Protein AF-A0A8T3RWC6-F1 (afdb_monomer_lite)

Radius of gyration: 14.32 Å; chains: 1; bounding box: 31×37×32 Å

Sequence (75 aa):
YAHLNWDSIRVEPGKNVERGQYIADSGNTGFSTGPHLHFVVQGNAGLAIESVPVTFAGVDGEALTPHTGEQLTAY

Secondary structure (DSSP, 8-state):
-BSBPTT-----TT----TT-----BB--SS-SSSB-B---EEEETTEEEEPP--EE-TTS-EE---TT------

pLDDT: mean 94.43, std 5.37, range [60.84, 98.38]

Foldseek 3Di:
DDQFDPPFAPDDPPDDDDVPDRGGHFHHDDPHPGTDDDDFDWDDPDVDIDTDFDWDQDPPGDTHGDDPPDDDDDD

Structure (mmCIF, N/CA/C/O backbone):
data_AF-A0A8T3RWC6-F1
#
_entry.id   AF-A0A8T3RWC6-F1
#
loop_
_atom_site.group_PDB
_atom_site.id
_atom_site.type_symbol
_atom_site.label_atom_id
_atom_site.label_alt_id
_atom_site.label_comp_id
_atom_site.label_asym_id
_atom_site.label_entity_id
_atom_site.label_seq_id
_atom_site.pdbx_PDB_ins_code
_atom_site.Cartn_x
_atom_site.Cartn_y
_atom_site.Cartn_z
_atom_site.occupancy
_atom_site.B_iso_or_equiv
_atom_site.auth_seq_id
_atom_site.auth_comp_id
_atom_site.auth_asym_id
_atom_site.auth_atom_id
_atom_site.pdbx_PDB_model_num
ATOM 1 N N . TYR A 1 1 ? -1.070 1.912 0.405 1.00 96.50 1 TYR A N 1
ATOM 2 C CA . TYR A 1 1 ? -0.320 1.360 -0.737 1.00 96.50 1 TYR A CA 1
ATOM 3 C C . TYR A 1 1 ? 0.460 2.490 -1.384 1.00 96.50 1 TYR A C 1
ATOM 5 O O . TYR A 1 1 ? -0.149 3.500 -1.713 1.00 96.50 1 TYR A O 1
ATOM 13 N N . ALA A 1 2 ? 1.775 2.357 -1.517 1.00 97.44 2 ALA A N 1
ATOM 14 C CA . ALA A 1 2 ? 2.644 3.327 -2.184 1.00 97.44 2 ALA A CA 1
ATOM 15 C C . ALA A 1 2 ? 3.741 2.608 -2.989 1.00 97.44 2 ALA A C 1
ATOM 17 O O . ALA A 1 2 ? 3.846 1.382 -2.932 1.00 97.44 2 ALA A O 1
ATOM 18 N N . HIS A 1 3 ? 4.510 3.384 -3.760 1.00 98.19 3 HIS A N 1
ATOM 19 C CA . HIS A 1 3 ? 5.493 2.911 -4.749 1.00 98.19 3 HIS A CA 1
ATOM 20 C C . HIS A 1 3 ? 4.892 2.063 -5.878 1.00 98.19 3 HIS A C 1
ATOM 22 O O . HIS A 1 3 ? 5.578 1.244 -6.473 1.00 98.19 3 HIS A O 1
ATOM 28 N N . LEU A 1 4 ? 3.610 2.255 -6.198 1.00 98.31 4 LEU A N 1
ATOM 29 C CA . LEU A 1 4 ? 2.913 1.506 -7.249 1.00 98.31 4 LEU A CA 1
ATOM 30 C C . LEU A 1 4 ? 3.534 1.751 -8.630 1.00 98.31 4 LEU A C 1
ATOM 32 O O . LEU A 1 4 ? 4.121 2.808 -8.872 1.00 98.31 4 LEU A O 1
ATOM 36 N N . ASN A 1 5 ? 3.402 0.793 -9.545 1.00 98.31 5 ASN A N 1
ATOM 37 C CA . ASN A 1 5 ? 3.911 0.947 -10.905 1.00 98.31 5 ASN A CA 1
ATOM 38 C C . ASN A 1 5 ? 3.169 2.074 -11.644 1.00 98.31 5 ASN A C 1
ATOM 40 O O . ASN A 1 5 ? 1.957 2.248 -11.472 1.00 98.31 5 ASN A O 1
ATOM 44 N N . TRP A 1 6 ? 3.892 2.828 -12.476 1.00 97.00 6 TRP A N 1
ATOM 45 C CA . TRP A 1 6 ? 3.303 3.905 -13.271 1.00 97.00 6 TRP A CA 1
ATOM 46 C C . TRP A 1 6 ? 2.212 3.348 -14.194 1.00 97.00 6 TRP A C 1
ATOM 48 O O . TRP A 1 6 ? 2.385 2.280 -14.773 1.00 97.00 6 TRP A O 1
ATOM 58 N N . ASP A 1 7 ? 1.091 4.064 -14.308 1.00 97.19 7 ASP A N 1
ATOM 59 C CA . ASP A 1 7 ? -0.057 3.694 -15.157 1.00 97.19 7 ASP A CA 1
ATOM 60 C C . ASP A 1 7 ? -0.728 2.337 -14.822 1.00 97.19 7 ASP A C 1
ATOM 62 O O . ASP A 1 7 ? -1.475 1.766 -15.616 1.00 97.19 7 ASP A O 1
ATOM 66 N N . SER A 1 8 ? -0.495 1.796 -13.618 1.00 98.38 8 SER A N 1
ATOM 67 C CA . SER A 1 8 ? -1.108 0.525 -13.191 1.00 98.38 8 SER A CA 1
ATOM 68 C C . SER A 1 8 ? -2.430 0.681 -12.431 1.00 98.38 8 SER A C 1
ATOM 70 O O . SER A 1 8 ? -3.197 -0.278 -12.357 1.00 98.38 8 SER A O 1
ATOM 72 N N . ILE A 1 9 ? -2.723 1.867 -11.886 1.00 98.06 9 ILE A N 1
ATOM 73 C CA . ILE A 1 9 ? -3.868 2.115 -10.993 1.00 98.06 9 ILE A CA 1
ATOM 74 C C . ILE A 1 9 ? -5.202 1.920 -11.736 1.00 98.06 9 ILE A C 1
ATOM 76 O O . ILE A 1 9 ? -5.441 2.532 -12.773 1.00 98.06 9 ILE A O 1
ATOM 80 N N . ARG A 1 10 ? -6.099 1.091 -11.183 1.00 98.06 10 ARG A N 1
ATOM 81 C CA . ARG A 1 10 ? -7.419 0.725 -11.759 1.00 98.06 10 ARG A CA 1
ATOM 82 C C . ARG A 1 10 ? -8.617 1.171 -10.916 1.00 98.06 10 ARG A C 1
ATOM 84 O O . ARG A 1 10 ? -9.751 0.697 -11.085 1.00 98.06 10 ARG A O 1
ATOM 91 N N . VAL A 1 11 ? -8.365 2.065 -9.972 1.00 97.88 11 VAL A N 1
ATOM 92 C CA . VAL A 1 11 ? -9.362 2.626 -9.062 1.00 97.88 11 VAL A CA 1
ATOM 93 C C . VAL A 1 11 ? -9.233 4.140 -8.996 1.00 97.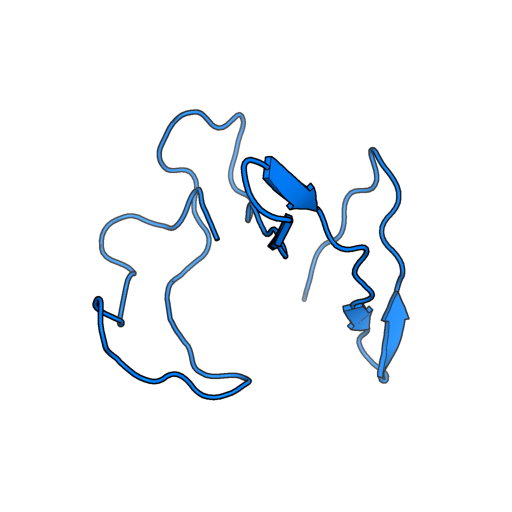88 11 VAL A C 1
ATOM 95 O O . VAL A 1 11 ? -8.198 4.700 -9.342 1.00 97.88 11 VAL A O 1
ATOM 98 N N . GLU A 1 12 ? -10.294 4.790 -8.537 1.00 97.56 12 GLU A N 1
ATOM 99 C CA . GLU A 1 12 ? -10.388 6.242 -8.422 1.00 97.56 12 GLU A CA 1
ATOM 100 C C . GLU A 1 12 ? -11.070 6.630 -7.099 1.00 97.56 12 GLU A C 1
ATOM 102 O O . GLU A 1 12 ? -11.780 5.801 -6.512 1.00 97.56 12 GLU A O 1
ATOM 107 N N . PRO A 1 13 ? -10.859 7.859 -6.591 1.00 98.00 13 PRO A N 1
ATOM 108 C CA . PRO A 1 13 ? -11.505 8.320 -5.367 1.00 98.00 13 PRO A CA 1
ATOM 109 C C . PRO A 1 13 ? -13.031 8.168 -5.419 1.00 98.00 13 PRO A C 1
ATOM 111 O O . PRO A 1 13 ? -13.672 8.541 -6.396 1.00 98.00 13 PRO A O 1
ATOM 114 N N . GLY A 1 14 ? -13.614 7.625 -4.349 1.00 98.00 14 GLY A N 1
ATOM 115 C CA . GLY A 1 14 ? -15.053 7.351 -4.252 1.00 98.00 14 GLY A CA 1
ATOM 116 C C . GLY A 1 14 ? -15.482 5.969 -4.762 1.00 98.00 14 GLY A C 1
ATOM 117 O O . GLY A 1 14 ? -16.605 5.552 -4.483 1.00 98.00 14 GLY A O 1
ATOM 118 N N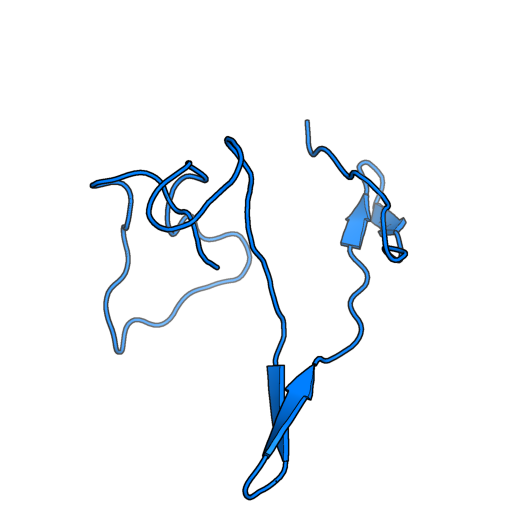 . LYS A 1 15 ? -14.607 5.219 -5.445 1.00 97.81 15 LYS A N 1
ATOM 119 C CA . LYS A 1 15 ? -14.890 3.839 -5.858 1.00 97.81 15 LYS A CA 1
ATOM 120 C C . LYS A 1 15 ? -14.862 2.890 -4.655 1.00 97.81 15 LYS A C 1
ATOM 122 O O . LYS A 1 15 ? -13.869 2.825 -3.933 1.00 97.81 15 LYS A O 1
ATOM 127 N N . ASN A 1 16 ? -15.929 2.111 -4.480 1.00 98.06 16 ASN A N 1
ATOM 128 C CA . ASN A 1 16 ? -15.937 0.991 -3.538 1.00 98.06 16 ASN A CA 1
ATOM 129 C C . ASN A 1 16 ? -15.053 -0.145 -4.068 1.00 98.06 16 ASN A C 1
ATOM 131 O O . ASN A 1 16 ? -15.063 -0.432 -5.268 1.00 98.06 16 ASN A O 1
ATOM 135 N N . VAL A 1 17 ? -14.301 -0.784 -3.174 1.00 97.44 17 VAL A N 1
ATOM 136 C CA . VAL A 1 17 ? -13.441 -1.927 -3.497 1.00 97.44 17 VAL A CA 1
ATOM 137 C C . VAL A 1 17 ? -13.776 -3.121 -2.616 1.00 97.44 17 VAL A C 1
ATOM 139 O O . VAL A 1 17 ? -14.116 -2.960 -1.444 1.00 97.44 17 VAL A O 1
ATOM 142 N N . GLU A 1 18 ? -13.658 -4.318 -3.177 1.00 97.88 18 GLU A N 1
ATOM 143 C CA . GLU A 1 18 ? -13.874 -5.576 -2.464 1.00 97.88 18 GLU A CA 1
ATOM 144 C C . GLU A 1 18 ? -12.546 -6.230 -2.061 1.00 97.88 18 GLU A C 1
ATOM 146 O O . GLU A 1 18 ? -11.488 -5.985 -2.650 1.00 97.88 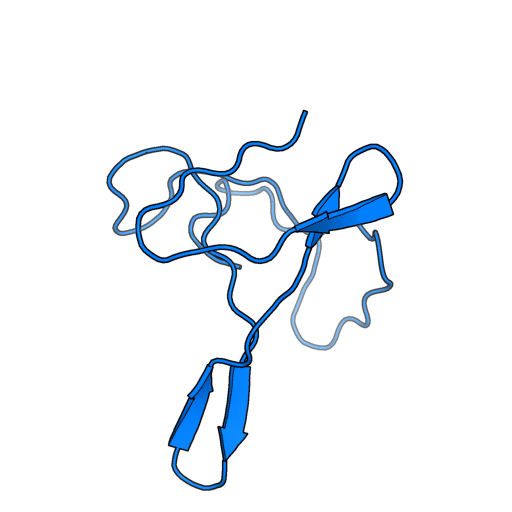18 GLU A O 1
ATOM 151 N N . ARG A 1 19 ? -12.581 -7.096 -1.041 1.00 95.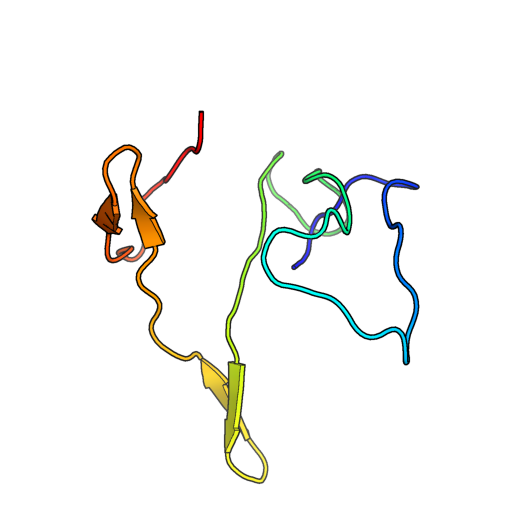50 19 ARG A N 1
ATOM 152 C CA . ARG A 1 19 ? -11.404 -7.886 -0.654 1.00 95.50 19 ARG A CA 1
ATOM 153 C C . ARG A 1 19 ? -10.953 -8.739 -1.843 1.00 95.50 19 ARG A C 1
ATOM 155 O O . ARG A 1 19 ? -11.750 -9.472 -2.412 1.00 95.50 19 ARG A O 1
ATOM 162 N N . GLY A 1 20 ? -9.660 -8.683 -2.161 1.00 93.50 20 GLY A N 1
ATOM 163 C CA . GLY A 1 20 ? -9.068 -9.430 -3.276 1.00 93.50 20 GLY A CA 1
ATOM 164 C C . GLY A 1 20 ? -9.214 -8.744 -4.636 1.00 93.50 20 GLY A C 1
ATOM 165 O O . GLY A 1 20 ? -8.676 -9.239 -5.622 1.00 93.50 20 GLY A O 1
ATOM 166 N N . GLN A 1 21 ? -9.888 -7.593 -4.706 1.00 97.81 21 GLN A N 1
ATOM 167 C CA . GLN A 1 21 ? -9.967 -6.822 -5.937 1.00 97.81 21 GLN A CA 1
ATOM 168 C C . GLN A 1 21 ? -8.586 -6.290 -6.339 1.00 97.81 21 GLN A C 1
ATOM 170 O O . GLN A 1 21 ? -7.883 -5.662 -5.546 1.00 97.81 21 GLN A O 1
ATOM 175 N N . TYR A 1 22 ? -8.228 -6.488 -7.606 1.00 97.25 22 TYR A N 1
ATOM 176 C CA . TYR A 1 22 ? -7.040 -5.885 -8.198 1.00 97.25 22 TYR A CA 1
ATOM 177 C C . TYR A 1 22 ? -7.200 -4.359 -8.311 1.00 97.25 22 TYR A C 1
ATOM 179 O O . TYR A 1 22 ? -8.177 -3.873 -8.888 1.00 97.25 22 TYR A O 1
ATOM 187 N N . ILE A 1 23 ? -6.239 -3.605 -7.764 1.00 98.06 23 ILE A N 1
ATOM 188 C CA . ILE A 1 23 ? -6.282 -2.131 -7.737 1.00 98.06 23 ILE A CA 1
ATOM 189 C C . ILE A 1 23 ? -5.083 -1.454 -8.411 1.00 98.06 23 ILE A C 1
ATOM 191 O O . ILE A 1 23 ? -5.245 -0.332 -8.887 1.00 98.06 23 ILE A O 1
ATOM 195 N N . ALA A 1 24 ? -3.913 -2.100 -8.444 1.00 98.12 24 ALA A N 1
ATOM 196 C CA . ALA A 1 24 ? -2.672 -1.617 -9.053 1.00 98.12 24 ALA A CA 1
ATOM 197 C C . ALA A 1 24 ? -1.573 -2.692 -8.961 1.00 98.12 24 ALA A C 1
ATOM 199 O O . ALA A 1 24 ? -1.675 -3.605 -8.138 1.00 98.12 24 ALA A O 1
ATOM 200 N N . ASP A 1 25 ? -0.491 -2.512 -9.718 1.00 97.81 25 ASP A N 1
ATOM 201 C CA . ASP A 1 25 ? 0.734 -3.305 -9.598 1.00 97.81 25 ASP A CA 1
ATOM 202 C C . ASP A 1 25 ? 1.696 -2.665 -8.582 1.00 97.81 25 ASP A C 1
ATOM 204 O O . ASP A 1 25 ? 1.823 -1.436 -8.507 1.00 97.81 25 ASP A O 1
ATOM 208 N N . SER A 1 26 ? 2.439 -3.485 -7.829 1.00 97.25 26 SER A N 1
ATOM 209 C CA . SER A 1 26 ? 3.611 -3.000 -7.083 1.00 97.25 26 SER A CA 1
ATOM 210 C C . SER A 1 26 ? 4.666 -2.456 -8.047 1.00 97.25 26 SER A C 1
ATOM 212 O O . SER A 1 26 ? 4.800 -2.957 -9.162 1.00 97.25 26 SER A O 1
ATOM 214 N N . GLY A 1 27 ? 5.458 -1.475 -7.626 1.00 97.62 27 GLY A N 1
ATOM 215 C CA . GLY A 1 27 ? 6.459 -0.871 -8.498 1.00 97.62 27 GLY A CA 1
ATOM 216 C C . GLY A 1 27 ? 7.630 -0.266 -7.739 1.00 97.62 27 GLY A C 1
ATOM 217 O O . GLY A 1 27 ? 8.091 -0.801 -6.733 1.00 97.62 27 GLY A O 1
ATOM 218 N N . ASN A 1 28 ? 8.139 0.844 -8.273 1.00 98.31 28 ASN A N 1
ATOM 219 C CA . ASN A 1 28 ? 9.285 1.565 -7.726 1.00 98.31 28 ASN A CA 1
ATOM 220 C C . ASN A 1 28 ? 9.174 3.086 -7.955 1.00 98.31 28 ASN A C 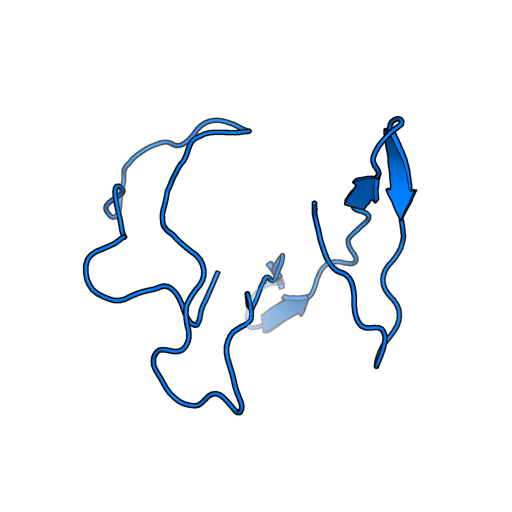1
ATOM 222 O O . ASN A 1 28 ? 10.167 3.760 -8.220 1.00 98.31 28 ASN A O 1
ATOM 226 N N . THR A 1 29 ? 7.955 3.633 -7.954 1.00 98.12 29 THR A N 1
ATOM 227 C CA . THR A 1 29 ? 7.746 5.078 -8.150 1.00 98.12 29 THR A CA 1
ATOM 228 C C . THR A 1 29 ? 8.005 5.874 -6.864 1.00 98.12 29 THR A C 1
ATOM 230 O O . THR A 1 29 ? 7.865 5.366 -5.747 1.00 98.12 29 THR A O 1
ATOM 233 N N . GLY A 1 30 ? 8.350 7.158 -7.010 1.00 97.00 30 GLY A N 1
ATOM 234 C CA . GLY A 1 30 ? 8.610 8.064 -5.887 1.00 97.00 30 GLY A CA 1
ATOM 235 C C . GLY A 1 30 ? 9.986 7.864 -5.241 1.00 97.00 30 GLY A C 1
ATOM 236 O O . GLY A 1 30 ? 10.929 7.413 -5.885 1.00 97.00 30 GLY A O 1
ATOM 237 N N . PHE A 1 31 ? 10.110 8.238 -3.965 1.00 97.62 31 PHE A N 1
ATOM 238 C CA . PHE A 1 31 ? 11.345 8.068 -3.197 1.00 97.62 31 PHE A CA 1
ATOM 239 C C . PHE A 1 31 ? 11.419 6.645 -2.632 1.00 97.62 31 PHE A C 1
ATOM 241 O O . PHE A 1 31 ? 10.823 6.351 -1.600 1.00 97.62 31 PHE A O 1
ATOM 248 N N . SER A 1 32 ? 12.109 5.761 -3.349 1.00 96.38 32 SER A N 1
ATOM 249 C CA . SER A 1 32 ? 12.240 4.334 -3.045 1.00 96.38 32 SER A CA 1
ATOM 250 C C . SER A 1 32 ? 13.671 3.866 -3.324 1.00 96.38 32 SER A C 1
ATOM 252 O O . SER A 1 32 ? 14.342 4.398 -4.207 1.00 96.38 32 SER A O 1
ATOM 254 N N . THR A 1 33 ? 14.148 2.869 -2.579 1.00 95.44 33 THR A N 1
ATOM 255 C CA . THR A 1 33 ? 15.484 2.271 -2.752 1.00 95.44 33 THR A CA 1
ATOM 256 C C . THR A 1 33 ? 15.505 1.112 -3.752 1.00 95.44 33 THR A C 1
ATOM 258 O O . THR A 1 33 ? 16.578 0.678 -4.164 1.00 95.44 33 THR A O 1
ATOM 261 N N . GLY A 1 34 ? 14.337 0.614 -4.161 1.00 96.38 34 GLY A N 1
ATOM 262 C CA . GLY A 1 34 ? 14.187 -0.492 -5.102 1.00 96.38 34 GLY A CA 1
ATOM 263 C C . GLY A 1 34 ? 12.745 -1.009 -5.155 1.00 96.38 34 GLY A C 1
ATOM 264 O O . GLY A 1 34 ? 11.915 -0.578 -4.352 1.00 96.38 34 GLY A O 1
ATOM 265 N N . PRO A 1 35 ? 12.414 -1.918 -6.089 1.00 96.25 35 PRO A N 1
ATOM 266 C CA . PRO A 1 35 ? 11.049 -2.414 -6.249 1.00 96.25 35 PRO A CA 1
ATOM 267 C C . PRO A 1 35 ? 10.526 -3.116 -4.991 1.00 96.25 35 PRO A C 1
ATOM 269 O O . PRO A 1 35 ? 11.103 -4.106 -4.546 1.00 96.25 35 PRO A O 1
ATOM 272 N N . HIS A 1 36 ? 9.435 -2.603 -4.424 1.00 96.31 36 HIS A N 1
ATOM 273 C CA . HIS A 1 36 ? 8.728 -3.200 -3.291 1.00 96.31 36 HIS A CA 1
ATOM 274 C C . HIS A 1 36 ? 7.329 -2.587 -3.157 1.00 96.31 36 HIS A C 1
ATOM 276 O O . HIS A 1 36 ? 7.021 -1.552 -3.750 1.00 96.31 36 HIS A O 1
ATOM 282 N N . LEU A 1 37 ? 6.474 -3.206 -2.342 1.00 96.38 37 LEU A N 1
ATOM 283 C CA . LEU A 1 37 ? 5.198 -2.616 -1.955 1.00 96.38 37 LEU A CA 1
ATOM 284 C C . LEU A 1 37 ? 5.317 -1.947 -0.584 1.00 96.38 37 LEU A C 1
ATOM 286 O O . LEU A 1 37 ? 5.593 -2.616 0.408 1.00 96.38 37 LEU A O 1
ATOM 290 N N . HIS A 1 38 ? 5.010 -0.652 -0.503 1.00 96.62 38 HIS A N 1
ATOM 291 C CA . HIS A 1 38 ? 4.764 -0.002 0.783 1.00 96.62 38 HIS A CA 1
ATOM 292 C C . HIS A 1 38 ? 3.279 -0.124 1.145 1.00 96.62 38 HIS A C 1
ATOM 294 O O . HIS A 1 38 ? 2.399 0.451 0.491 1.00 96.62 38 HIS A O 1
ATOM 300 N N . PHE A 1 39 ? 2.988 -0.877 2.200 1.00 95.56 39 PHE A N 1
ATOM 301 C CA . PHE A 1 39 ? 1.644 -1.117 2.714 1.00 95.56 39 PHE A CA 1
ATOM 302 C C . PHE A 1 39 ? 1.538 -0.630 4.158 1.00 95.56 39 PHE A C 1
ATOM 304 O O . PHE A 1 39 ? 2.456 -0.810 4.950 1.00 95.56 39 PHE A O 1
ATOM 311 N N . VAL A 1 40 ? 0.404 -0.019 4.495 1.00 95.19 40 VAL A N 1
ATOM 312 C CA . VAL A 1 40 ? 0.122 0.448 5.848 1.00 95.19 40 VAL A CA 1
ATOM 313 C C . VAL A 1 40 ? -1.375 0.340 6.112 1.00 95.19 40 VAL A C 1
ATOM 315 O O . VAL A 1 40 ? -2.185 0.635 5.229 1.00 95.19 40 VAL A O 1
ATOM 318 N N . VAL A 1 41 ? -1.728 -0.071 7.327 1.00 95.62 41 VAL A N 1
ATOM 319 C CA . VAL A 1 41 ? -3.073 0.085 7.884 1.00 95.62 41 VAL A CA 1
ATOM 320 C C . VAL A 1 41 ? -2.987 1.174 8.936 1.00 95.62 41 VAL A C 1
ATOM 322 O O . VAL A 1 41 ? -2.155 1.110 9.840 1.00 95.62 41 VAL A O 1
ATOM 325 N N . GLN A 1 42 ? -3.817 2.196 8.782 1.00 96.12 42 GLN A N 1
ATOM 326 C CA . GLN A 1 42 ? -3.801 3.369 9.640 1.00 96.12 42 GLN A CA 1
ATOM 327 C C . GLN A 1 42 ? -5.200 3.652 10.170 1.00 96.12 42 GLN A C 1
ATOM 329 O O . GLN A 1 42 ? -6.181 3.550 9.432 1.00 96.12 42 GLN A O 1
ATOM 334 N N . GLY A 1 43 ? -5.275 4.002 11.450 1.00 95.81 43 GLY A N 1
ATOM 335 C CA . GLY A 1 43 ? -6.484 4.456 12.120 1.00 95.81 43 GLY A CA 1
ATOM 336 C C . GLY A 1 43 ? -6.453 5.964 12.338 1.00 95.81 43 GLY A C 1
ATOM 337 O O . GLY A 1 43 ? -5.399 6.545 12.600 1.00 95.81 43 GLY A O 1
ATOM 338 N N . ASN A 1 44 ? -7.620 6.600 12.246 1.00 95.38 44 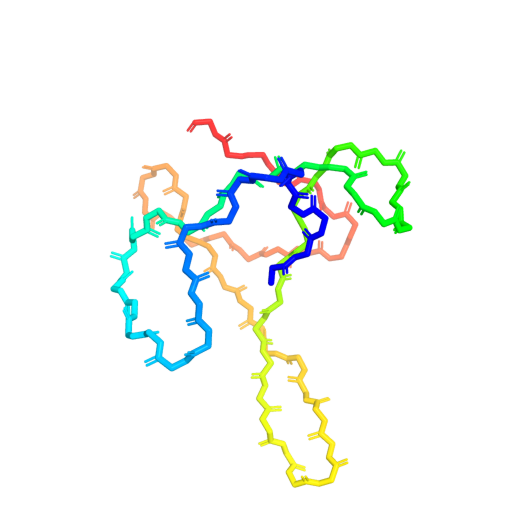ASN A N 1
ATOM 339 C CA . ASN A 1 44 ? -7.785 7.974 12.708 1.00 95.38 44 ASN A CA 1
ATOM 340 C C . ASN A 1 44 ? -7.928 7.970 14.239 1.00 95.38 44 ASN A C 1
ATOM 342 O O . ASN A 1 44 ? -8.852 7.349 14.765 1.00 95.38 44 ASN A O 1
ATOM 346 N N . ALA A 1 45 ? -7.035 8.681 14.927 1.00 93.25 45 ALA A N 1
ATOM 347 C CA . ALA A 1 45 ? -7.019 8.856 16.376 1.00 93.25 45 ALA A CA 1
ATOM 348 C C . ALA A 1 45 ? -7.191 10.346 16.746 1.00 93.25 45 ALA A C 1
ATOM 350 O O . ALA A 1 45 ? -6.415 10.934 17.501 1.00 93.25 45 ALA A O 1
ATOM 351 N N . GLY A 1 46 ? -8.202 10.999 16.166 1.00 93.19 46 GLY A N 1
ATOM 352 C CA . GLY A 1 46 ? -8.500 12.412 16.394 1.00 93.19 46 GLY A CA 1
ATOM 353 C C . GLY A 1 46 ? -7.615 13.327 15.549 1.00 93.19 46 GLY A C 1
ATOM 354 O O . GLY A 1 46 ? -7.821 13.450 14.346 1.00 93.19 46 GLY A O 1
ATOM 355 N N . LEU A 1 47 ? -6.649 14.002 16.181 1.00 93.88 47 LEU A N 1
ATOM 356 C CA . LEU A 1 47 ? -5.674 14.858 15.482 1.00 93.88 47 LEU A CA 1
ATOM 357 C C . LEU A 1 47 ? -4.421 14.091 15.027 1.00 93.88 47 LEU A C 1
ATOM 359 O O . LEU A 1 47 ? -3.496 14.696 14.489 1.00 93.88 47 LEU A O 1
ATOM 363 N N . ALA A 1 48 ? -4.380 12.777 15.255 1.00 94.38 48 ALA A N 1
ATOM 364 C CA . ALA A 1 48 ? -3.258 11.914 14.920 1.00 94.38 48 ALA A CA 1
ATOM 365 C C . ALA A 1 48 ? -3.680 10.760 14.001 1.00 94.38 48 ALA A C 1
ATOM 367 O O . ALA A 1 48 ? -4.847 10.361 13.951 1.00 94.38 48 ALA A O 1
ATOM 368 N N . ILE A 1 49 ? -2.691 10.214 13.295 1.00 94.94 49 ILE A N 1
ATOM 369 C CA . ILE A 1 49 ? -2.795 8.950 12.571 1.00 94.94 49 ILE A CA 1
ATOM 370 C C . ILE A 1 49 ? -1.943 7.931 13.315 1.00 94.94 49 ILE A C 1
ATOM 372 O O . ILE A 1 49 ? -0.762 8.175 13.564 1.00 94.94 49 ILE A O 1
ATOM 376 N N . GLU A 1 50 ? -2.537 6.789 13.632 1.00 95.94 50 GLU A N 1
ATOM 377 C CA . GLU A 1 50 ? -1.843 5.687 14.288 1.00 95.94 50 GLU A CA 1
ATOM 378 C C . GLU A 1 50 ? -1.717 4.498 13.341 1.00 95.94 50 GLU A C 1
ATOM 380 O O . GLU A 1 50 ? -2.656 4.146 12.622 1.00 95.94 50 GLU A O 1
ATOM 385 N N . SER A 1 51 ? -0.544 3.868 13.343 1.00 94.38 51 SER A N 1
ATOM 386 C CA . SER A 1 51 ? -0.338 2.601 12.647 1.00 94.38 51 SER A CA 1
ATOM 387 C C . SER A 1 51 ? -1.015 1.474 13.416 1.00 94.38 51 SER A C 1
ATOM 389 O O . SER A 1 51 ? -0.818 1.326 14.621 1.00 94.38 51 SER A O 1
ATOM 391 N N . VAL A 1 52 ? -1.773 0.646 12.707 1.00 95.00 52 VAL A N 1
ATOM 392 C CA . VAL A 1 52 ? -2.447 -0.522 13.278 1.00 95.00 52 VAL A CA 1
ATOM 393 C C . VAL A 1 52 ? -1.580 -1.760 13.030 1.00 95.00 52 VAL A C 1
ATOM 395 O O . VAL A 1 52 ? -1.181 -1.977 11.882 1.00 95.00 52 VAL A O 1
ATOM 398 N N . PRO A 1 53 ? -1.276 -2.583 14.054 1.00 93.94 53 PRO A N 1
ATOM 399 C CA . PRO A 1 53 ? -0.589 -3.857 13.856 1.00 93.94 53 PRO A CA 1
ATOM 400 C C . PRO A 1 53 ? -1.348 -4.756 12.876 1.00 93.94 53 PRO A C 1
ATOM 402 O O . PRO A 1 53 ? -2.575 -4.854 12.936 1.00 93.94 53 PRO A O 1
ATOM 405 N N . VAL A 1 54 ? -0.618 -5.421 11.982 1.00 93.44 54 VAL A N 1
ATOM 406 C CA . VAL A 1 54 ? -1.200 -6.299 10.961 1.00 93.44 54 VAL A CA 1
ATOM 407 C C . VAL A 1 54 ? -0.667 -7.716 11.093 1.00 93.44 54 VAL A C 1
ATOM 409 O O . VAL A 1 54 ? 0.464 -7.927 11.518 1.00 93.44 54 VAL A O 1
ATOM 412 N N . THR A 1 55 ? -1.478 -8.675 10.667 1.00 94.94 55 THR A N 1
ATOM 413 C CA . THR A 1 55 ? -1.087 -10.069 10.471 1.00 94.94 55 THR A CA 1
ATOM 414 C C . THR A 1 55 ? -1.503 -10.457 9.059 1.00 94.94 55 THR A C 1
ATOM 416 O O . THR A 1 55 ? -2.629 -10.172 8.642 1.00 94.94 55 THR A O 1
ATOM 419 N N . PHE A 1 56 ? -0.600 -11.078 8.311 1.00 92.75 56 PHE A N 1
ATOM 420 C CA . PHE A 1 56 ? -0.872 -11.592 6.976 1.00 92.75 56 PHE A CA 1
ATOM 421 C C . PHE A 1 56 ? -1.335 -13.046 7.045 1.00 92.75 56 PHE A C 1
ATOM 423 O O . PHE A 1 56 ? -0.926 -13.791 7.931 1.00 92.75 56 PHE A O 1
ATOM 430 N N . ALA A 1 57 ? -2.177 -13.446 6.096 1.00 91.44 57 ALA A N 1
ATOM 431 C CA . ALA A 1 57 ? -2.441 -14.855 5.840 1.00 91.44 57 ALA A CA 1
ATOM 432 C C . ALA A 1 57 ? -1.349 -15.384 4.899 1.00 91.44 57 ALA A C 1
ATOM 434 O O . ALA A 1 57 ? -1.201 -14.871 3.789 1.00 91.44 57 ALA A O 1
ATOM 435 N N . GLY A 1 58 ? -0.572 -16.362 5.362 1.00 88.38 58 GLY A N 1
ATOM 436 C CA . GLY A 1 58 ? 0.429 -17.078 4.572 1.00 88.38 58 GLY A CA 1
ATOM 437 C C . GLY A 1 58 ? -0.188 -18.088 3.598 1.00 88.38 58 GLY A C 1
ATOM 438 O O . GLY A 1 58 ? -1.410 -18.187 3.484 1.00 88.38 58 GLY A O 1
ATOM 439 N N . VAL A 1 59 ? 0.670 -18.859 2.918 1.00 83.38 59 VAL A N 1
ATOM 440 C CA . VAL A 1 59 ? 0.304 -19.801 1.833 1.00 83.38 59 VAL A CA 1
ATOM 441 C C . VAL A 1 59 ? -0.801 -20.786 2.244 1.00 83.38 59 VAL A C 1
ATOM 443 O O . VAL A 1 59 ? -1.710 -21.033 1.459 1.00 83.38 59 VAL A O 1
ATOM 446 N N . ASP A 1 60 ? -0.792 -21.251 3.497 1.00 87.19 60 ASP A N 1
ATOM 447 C CA . ASP A 1 60 ? -1.786 -22.195 4.037 1.00 87.19 60 ASP A CA 1
ATOM 448 C C . ASP A 1 60 ? -2.764 -21.545 5.036 1.00 87.19 60 ASP A C 1
ATOM 450 O O . ASP A 1 60 ? -3.386 -22.214 5.862 1.00 87.19 60 ASP A O 1
ATOM 454 N N . GLY A 1 61 ? -2.890 -20.215 5.001 1.00 87.06 61 GLY A N 1
ATOM 455 C CA . GLY A 1 61 ? -3.723 -19.460 5.941 1.00 87.06 61 GLY A CA 1
ATOM 456 C C . GLY A 1 61 ? -3.109 -19.287 7.334 1.00 87.06 61 GLY A C 1
ATOM 457 O O . GLY A 1 61 ? -3.784 -18.786 8.234 1.00 87.06 61 GLY A O 1
ATOM 458 N N . GLU A 1 62 ? -1.841 -19.664 7.519 1.00 91.25 62 GLU A N 1
ATOM 459 C CA . GLU A 1 62 ? -1.104 -19.383 8.751 1.00 91.25 62 GLU A CA 1
ATOM 460 C C . GLU A 1 62 ? -0.984 -17.870 8.987 1.00 91.25 62 GLU A C 1
ATOM 462 O O . GLU A 1 62 ? -0.813 -17.080 8.057 1.00 91.25 62 GLU A O 1
ATOM 467 N N . ALA A 1 63 ? -1.071 -17.466 10.251 1.00 93.94 63 ALA A N 1
ATOM 468 C CA . ALA A 1 63 ? -0.887 -16.090 10.679 1.00 93.94 63 ALA A CA 1
ATOM 469 C C . ALA A 1 63 ? 0.600 -15.690 10.666 1.00 93.94 63 ALA A C 1
ATOM 471 O O . ALA A 1 63 ? 1.385 -16.169 11.478 1.00 93.94 63 ALA A O 1
ATOM 472 N N . LEU A 1 64 ? 0.965 -14.741 9.805 1.00 93.38 64 LEU A N 1
ATOM 473 C CA . LEU A 1 64 ? 2.305 -14.160 9.719 1.00 93.38 64 LEU A CA 1
ATOM 474 C C . LEU A 1 64 ? 2.298 -12.741 10.297 1.00 93.38 64 LEU A C 1
ATOM 476 O O . LEU A 1 64 ? 1.715 -11.825 9.712 1.00 93.38 64 LEU A O 1
ATOM 480 N N . THR A 1 65 ? 2.932 -12.548 11.454 1.00 94.56 65 THR A N 1
ATOM 481 C CA . THR A 1 65 ? 3.095 -11.216 12.060 1.00 94.56 65 THR A CA 1
ATOM 482 C C . THR A 1 65 ? 4.443 -10.636 11.632 1.00 94.56 65 THR A C 1
ATOM 484 O O . THR A 1 65 ? 5.463 -11.211 11.996 1.00 94.56 65 THR A O 1
ATOM 487 N N . PRO A 1 66 ? 4.476 -9.523 10.877 1.00 93.31 66 PRO A N 1
ATOM 488 C CA . PRO A 1 66 ? 5.724 -8.933 10.421 1.00 93.31 66 PRO A CA 1
ATOM 489 C C . PRO A 1 66 ? 6.484 -8.280 11.578 1.00 93.31 66 PRO A C 1
ATOM 491 O O . PRO A 1 66 ? 5.901 -7.575 12.409 1.00 93.31 66 PRO A O 1
ATOM 494 N N . HIS A 1 67 ? 7.803 -8.438 11.575 1.00 93.00 67 HIS A N 1
ATOM 495 C CA . HIS A 1 67 ? 8.707 -7.745 12.486 1.00 93.00 67 HIS A CA 1
ATOM 496 C C . HIS A 1 67 ? 9.533 -6.674 11.766 1.00 93.00 67 HIS A C 1
ATOM 498 O O . HIS A 1 67 ? 9.827 -6.756 10.574 1.00 93.00 67 HIS A O 1
ATOM 504 N N . THR A 1 68 ? 9.929 -5.631 12.496 1.00 91.19 68 THR A N 1
ATOM 505 C CA . THR A 1 68 ? 10.773 -4.565 11.942 1.00 91.19 68 THR A CA 1
ATOM 506 C C . THR A 1 68 ? 12.065 -5.136 11.355 1.00 91.19 68 THR A C 1
ATOM 508 O O . THR A 1 68 ? 12.803 -5.837 12.042 1.00 91.19 68 THR A O 1
ATOM 511 N N . GLY A 1 69 ? 12.357 -4.780 10.101 1.00 91.75 69 GLY A N 1
ATOM 512 C CA . GLY A 1 69 ? 13.546 -5.237 9.373 1.00 91.75 69 GLY A CA 1
ATOM 513 C C . GLY A 1 69 ? 13.377 -6.583 8.664 1.00 91.75 69 GLY A C 1
ATOM 514 O O . GLY A 1 69 ? 14.274 -6.989 7.930 1.00 91.75 69 GLY A O 1
ATOM 515 N N . GLU A 1 70 ? 12.242 -7.257 8.843 1.00 93.25 70 GLU A N 1
ATOM 516 C CA . GLU A 1 70 ? 11.923 -8.492 8.137 1.00 93.25 70 GLU A CA 1
ATOM 517 C C . GLU A 1 70 ? 11.557 -8.215 6.673 1.00 93.25 70 GLU A C 1
ATOM 519 O O . GLU A 1 70 ? 10.829 -7.270 6.360 1.00 93.25 70 GLU A O 1
ATOM 524 N N . GLN A 1 71 ? 12.051 -9.061 5.767 1.00 91.25 71 GLN A N 1
ATOM 525 C CA . GLN A 1 71 ? 11.675 -9.033 4.359 1.00 91.25 71 GLN A CA 1
ATOM 526 C C . GLN A 1 71 ? 10.699 -10.173 4.071 1.00 91.25 71 GLN A C 1
ATOM 528 O O . GLN A 1 71 ? 11.064 -11.345 4.135 1.00 91.25 71 GLN A O 1
ATOM 533 N N . LEU A 1 72 ? 9.468 -9.818 3.710 1.00 90.06 72 LEU A N 1
ATOM 534 C CA . LEU A 1 72 ? 8.436 -10.763 3.291 1.00 90.06 72 LEU A CA 1
ATOM 535 C C . LEU A 1 72 ? 8.273 -10.711 1.771 1.00 90.06 72 LEU A C 1
ATOM 537 O O . LEU A 1 72 ? 8.228 -9.631 1.183 1.00 90.06 72 LEU A O 1
ATOM 541 N N . THR A 1 73 ? 8.170 -11.879 1.138 1.00 88.06 73 THR A N 1
ATOM 542 C CA . THR A 1 73 ? 7.887 -12.016 -0.299 1.00 88.06 73 THR A CA 1
ATOM 543 C C . THR A 1 73 ? 6.663 -12.903 -0.474 1.00 88.06 73 THR A C 1
ATOM 545 O O . THR A 1 73 ? 6.581 -13.958 0.150 1.00 88.06 73 THR A O 1
ATOM 548 N N . ALA A 1 74 ? 5.716 -12.473 -1.306 1.00 77.69 74 ALA A N 1
ATOM 549 C CA . ALA A 1 74 ? 4.580 -13.288 -1.720 1.00 77.69 74 ALA A CA 1
ATOM 550 C C . ALA A 1 74 ? 4.904 -13.936 -3.074 1.00 77.69 74 ALA A C 1
ATOM 552 O O . ALA A 1 74 ? 5.369 -13.238 -3.978 1.00 77.69 74 ALA A O 1
ATOM 553 N N . TYR A 1 75 ? 4.673 -15.245 -3.188 1.00 60.84 75 TYR A N 1
ATOM 554 C CA . TYR A 1 75 ? 4.784 -16.027 -4.423 1.00 60.84 75 TYR A CA 1
ATOM 555 C C . TYR A 1 75 ? 3.428 -16.631 -4.772 1.00 60.84 75 TYR A C 1
ATOM 557 O O . TYR A 1 75 ? 2.695 -16.982 -3.818 1.00 60.84 75 TYR A O 1
#